Protein AF-A0A6A4EWH5-F1 (afdb_monomer_lite)

Radius of gyration: 23.21 Å; chains: 1; bounding box: 50×37×58 Å

pLDDT: mean 76.81, std 17.73, range [35.72, 95.25]

Structure (mmCIF, N/CA/C/O backbone):
data_AF-A0A6A4EWH5-F1
#
_entry.id   AF-A0A6A4EWH5-F1
#
loop_
_atom_site.group_PDB
_atom_site.id
_atom_site.type_symbol
_atom_site.label_atom_id
_atom_site.label_alt_id
_atom_site.label_comp_id
_atom_site.label_asym_id
_atom_site.label_entity_id
_atom_site.label_seq_id
_atom_site.pdbx_PDB_ins_code
_atom_site.Cartn_x
_atom_site.Cartn_y
_atom_site.Cartn_z
_atom_site.occupancy
_atom_site.B_iso_or_equiv
_atom_site.auth_seq_id
_atom_site.auth_comp_id
_atom_site.auth_asym_id
_atom_site.auth_atom_id
_atom_site.pdbx_PDB_model_num
ATOM 1 N N . LEU A 1 1 ? -12.883 -8.683 26.401 1.00 83.50 1 LEU A N 1
ATOM 2 C CA . LEU A 1 1 ? -12.494 -7.503 25.591 1.00 83.50 1 LEU A CA 1
ATOM 3 C C . LEU A 1 1 ? -12.631 -7.753 24.087 1.00 83.50 1 LEU A C 1
ATOM 5 O O . LEU A 1 1 ? -13.399 -7.042 23.452 1.00 83.50 1 LEU A O 1
ATOM 9 N N . CYS A 1 2 ? -11.994 -8.789 23.529 1.00 84.44 2 CYS A N 1
ATOM 10 C CA . CYS A 1 2 ? -12.060 -9.100 22.090 1.00 84.44 2 CYS A CA 1
ATOM 11 C C . CYS A 1 2 ? -13.493 -9.272 21.552 1.00 84.44 2 CYS A C 1
ATOM 13 O O . CYS A 1 2 ? -13.786 -8.811 20.459 1.00 84.44 2 CYS A O 1
ATOM 15 N N . LYS A 1 3 ? -14.421 -9.831 22.348 1.00 87.44 3 LYS A N 1
ATOM 16 C CA . LYS A 1 3 ? -15.854 -9.913 21.995 1.00 87.44 3 LYS A CA 1
ATOM 17 C C . LYS A 1 3 ? -16.502 -8.536 21.750 1.00 87.44 3 LYS A C 1
ATOM 19 O O . LYS A 1 3 ? -17.282 -8.413 20.819 1.00 87.44 3 LYS A O 1
ATOM 24 N N . ARG A 1 4 ? -16.150 -7.507 22.538 1.00 88.38 4 ARG A N 1
ATOM 25 C CA . ARG A 1 4 ? -16.657 -6.128 22.362 1.00 88.38 4 ARG A CA 1
ATOM 26 C C . ARG A 1 4 ? -16.054 -5.473 21.123 1.00 88.38 4 ARG A C 1
ATOM 28 O O . ARG A 1 4 ? -16.768 -4.877 20.334 1.00 88.38 4 ARG A O 1
ATOM 35 N N . VAL A 1 5 ? -14.746 -5.648 20.915 1.00 87.88 5 VAL A N 1
ATOM 36 C CA . VAL A 1 5 ? -14.059 -5.178 19.699 1.00 87.88 5 VAL A CA 1
ATOM 37 C C . VA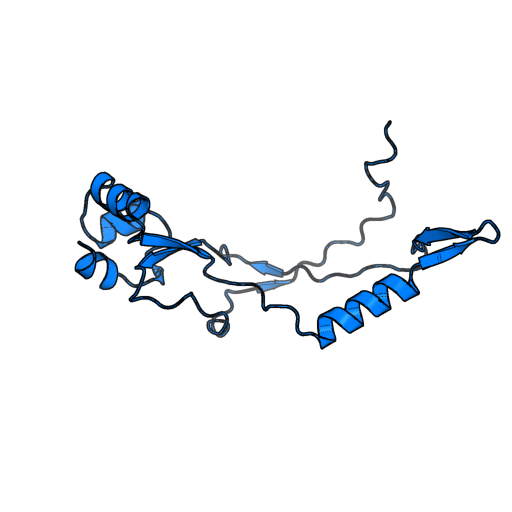L A 1 5 ? -14.670 -5.823 18.451 1.00 87.88 5 VAL A C 1
ATOM 39 O O . VAL A 1 5 ? -14.883 -5.133 17.461 1.00 87.88 5 VAL A O 1
ATOM 42 N N . ALA A 1 6 ? -15.026 -7.109 18.520 1.00 87.38 6 ALA A N 1
ATOM 43 C CA . ALA A 1 6 ? -15.653 -7.838 17.421 1.00 87.38 6 ALA A CA 1
ATOM 44 C C . ALA A 1 6 ? -17.060 -7.328 17.061 1.00 87.38 6 ALA A C 1
ATOM 46 O O . ALA A 1 6 ? -17.458 -7.458 15.910 1.00 87.38 6 ALA A O 1
ATOM 47 N N . GLN A 1 7 ? -17.803 -6.750 18.011 1.00 88.69 7 GLN A N 1
ATOM 48 C CA . GLN A 1 7 ? -19.132 -6.177 17.757 1.00 88.69 7 GLN A CA 1
ATOM 49 C C . GLN A 1 7 ? -19.067 -4.850 16.989 1.00 88.69 7 GLN A C 1
ATOM 51 O O . GLN A 1 7 ? -20.007 -4.507 16.281 1.00 88.69 7 GLN A O 1
ATOM 56 N N . VAL A 1 8 ? -17.961 -4.108 17.101 1.00 87.50 8 VAL A N 1
ATOM 57 C CA . VAL A 1 8 ? -17.775 -2.853 16.360 1.00 87.50 8 VAL A CA 1
ATOM 58 C C . VAL A 1 8 ? -17.526 -3.174 14.886 1.00 87.50 8 VAL A C 1
ATOM 60 O O . VAL A 1 8 ? -16.634 -3.972 14.611 1.00 87.50 8 VAL A O 1
ATOM 63 N N . PRO A 1 9 ? -18.214 -2.564 13.911 1.00 85.81 9 PRO A N 1
ATOM 64 C CA . PRO A 1 9 ? -17.923 -2.786 12.496 1.00 85.81 9 PRO A CA 1
ATOM 65 C C . PRO A 1 9 ? -16.487 -2.387 12.128 1.00 85.81 9 PRO A C 1
ATOM 67 O O . PRO A 1 9 ? -15.988 -1.361 12.586 1.00 85.81 9 PRO A O 1
ATOM 70 N N . VAL A 1 10 ? -15.821 -3.131 11.233 1.00 83.06 10 VAL A N 1
ATOM 71 C CA . VAL A 1 10 ? -14.451 -2.810 10.759 1.00 83.06 10 VAL A CA 1
ATOM 72 C C . VAL A 1 10 ? -14.371 -1.401 10.139 1.00 83.06 10 VAL A C 1
ATOM 74 O O . VAL A 1 10 ? -13.322 -0.756 10.169 1.00 83.06 10 VAL A O 1
ATOM 77 N N . ALA A 1 11 ? -15.484 -0.873 9.615 1.00 79.44 11 ALA A N 1
ATOM 78 C CA . ALA A 1 11 ? -15.638 0.515 9.159 1.00 79.44 11 ALA A CA 1
ATOM 79 C C . ALA A 1 11 ? -15.226 1.565 10.217 1.00 79.44 11 ALA A C 1
ATOM 81 O O . ALA A 1 11 ? -14.578 2.556 9.878 1.00 79.44 11 ALA A O 1
ATOM 82 N N . ASP A 1 12 ? -15.475 1.295 11.496 1.00 81.75 12 ASP A N 1
ATOM 83 C CA . ASP A 1 12 ? -15.262 2.263 12.577 1.00 81.75 12 ASP A CA 1
ATOM 84 C C . ASP A 1 12 ? -13.958 2.035 13.353 1.00 81.75 12 ASP A C 1
ATOM 86 O O . ASP A 1 12 ? -13.524 2.884 14.137 1.00 81.75 12 ASP A O 1
ATOM 90 N N . ARG A 1 13 ? -13.250 0.934 13.067 1.00 87.12 13 ARG A N 1
ATOM 91 C CA . ARG A 1 13 ? -11.977 0.559 13.707 1.00 87.12 13 ARG A CA 1
ATOM 92 C C . ARG A 1 13 ? -10.746 1.205 13.054 1.00 87.12 13 ARG A C 1
ATOM 94 O O . ARG A 1 13 ? -9.693 0.582 12.970 1.00 87.12 13 ARG A O 1
ATOM 101 N N . GLU A 1 14 ? -10.854 2.432 12.547 1.00 85.44 14 GLU A N 1
ATOM 102 C CA . GLU A 1 14 ? -9.738 3.110 11.852 1.00 85.44 14 GLU A CA 1
ATOM 103 C C . GLU A 1 14 ? -8.687 3.657 12.820 1.00 85.44 14 GLU A C 1
ATOM 105 O O . GLU A 1 14 ? -7.487 3.483 12.631 1.00 85.44 14 GLU A O 1
ATOM 110 N N . ASN A 1 15 ? -9.156 4.316 13.879 1.00 86.88 15 ASN A N 1
ATOM 111 C CA . ASN A 1 15 ? -8.312 5.003 14.847 1.00 86.88 15 ASN A CA 1
ATOM 112 C C . ASN A 1 15 ? -8.481 4.357 16.217 1.00 86.88 15 ASN A C 1
ATOM 114 O O . ASN A 1 15 ? -9.605 4.052 16.617 1.00 86.88 15 ASN A O 1
ATOM 118 N N . GLN A 1 16 ? -7.394 4.257 16.984 1.00 89.44 16 GLN A N 1
ATOM 119 C CA . GLN A 1 16 ? -7.443 3.708 18.341 1.00 89.44 16 GLN A CA 1
ATOM 120 C C . GLN A 1 16 ? -8.456 4.463 19.213 1.00 89.44 16 GLN A C 1
ATOM 122 O O . GLN A 1 16 ? -9.237 3.838 19.915 1.00 89.44 16 GLN A O 1
ATOM 127 N N . ARG A 1 17 ? -8.513 5.799 19.107 1.00 90.56 17 ARG A N 1
ATOM 128 C CA . ARG A 1 17 ? -9.478 6.637 19.839 1.00 90.56 17 ARG A CA 1
ATOM 129 C C . ARG A 1 17 ? -10.936 6.341 19.469 1.00 90.56 17 ARG A C 1
ATOM 131 O O . ARG A 1 17 ? -11.785 6.287 20.349 1.00 90.56 17 ARG A O 1
ATOM 138 N N . ARG A 1 18 ? -11.228 6.123 18.180 1.00 89.81 18 ARG A N 1
ATOM 139 C CA . ARG A 1 18 ? -12.575 5.722 17.736 1.00 89.81 18 ARG A CA 1
ATOM 140 C C . ARG A 1 18 ? -12.940 4.347 18.272 1.00 89.81 18 ARG A C 1
ATOM 142 O O . ARG A 1 18 ? -14.048 4.167 18.758 1.00 89.81 18 ARG A O 1
ATOM 149 N N . LEU A 1 19 ? -11.986 3.419 18.237 1.00 90.75 19 LEU A N 1
ATOM 150 C CA . LEU A 1 19 ? -12.181 2.080 18.767 1.00 90.75 19 LEU A CA 1
ATOM 151 C C . LEU A 1 19 ? -12.481 2.117 20.269 1.00 90.75 19 LEU A C 1
ATOM 153 O O . LEU A 1 19 ? -13.452 1.506 20.684 1.00 90.75 19 LEU A O 1
ATOM 157 N N . GLN A 1 20 ? -11.719 2.893 21.050 1.00 92.62 20 GLN A N 1
ATOM 158 C CA . GLN A 1 20 ? -11.945 3.095 22.491 1.00 92.62 20 GLN A CA 1
ATOM 159 C C . GLN A 1 20 ? -13.357 3.585 22.793 1.00 92.62 20 GLN A C 1
ATOM 161 O O . GLN A 1 20 ? -14.004 3.047 23.688 1.00 92.62 20 GLN A O 1
ATOM 166 N N . TYR A 1 21 ? -13.817 4.590 22.044 1.00 91.81 21 TYR A N 1
ATOM 167 C CA . TYR A 1 21 ? -15.154 5.150 22.201 1.00 91.81 21 TYR A CA 1
ATOM 168 C C . TYR A 1 21 ? -16.232 4.115 21.859 1.00 91.81 21 TYR A C 1
ATOM 170 O O . TYR A 1 21 ? -17.150 3.903 22.641 1.00 91.81 21 TYR A O 1
ATOM 178 N N . ALA A 1 22 ? -16.074 3.404 20.740 1.00 90.31 22 ALA A N 1
ATOM 179 C CA . ALA A 1 22 ? -17.031 2.395 20.296 1.00 90.31 22 ALA A CA 1
ATOM 180 C C . ALA A 1 22 ? -17.103 1.172 21.230 1.00 90.31 22 ALA A C 1
ATOM 182 O O . ALA A 1 22 ? -18.172 0.597 21.409 1.00 90.31 22 ALA A O 1
ATOM 183 N N . THR A 1 23 ? -15.986 0.766 21.844 1.00 90.06 23 THR A N 1
ATOM 184 C CA . THR A 1 23 ? -15.946 -0.376 22.775 1.00 90.06 23 THR A CA 1
ATOM 185 C C . THR A 1 23 ? -16.103 0.013 24.243 1.00 90.06 23 THR A C 1
ATOM 187 O O 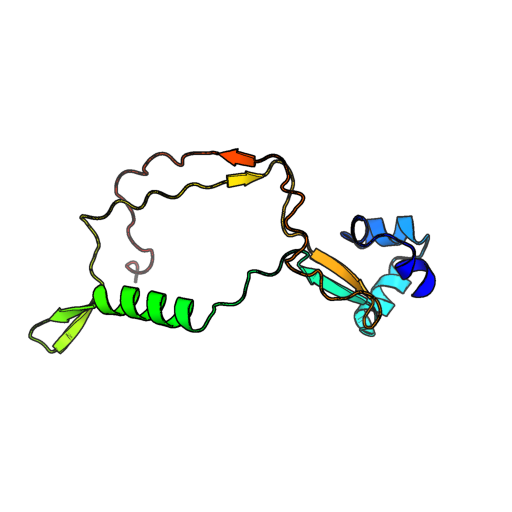. THR A 1 23 ? -16.123 -0.884 25.091 1.00 90.06 23 THR A O 1
ATOM 190 N N . ASN A 1 24 ? -16.190 1.314 24.540 1.00 91.06 24 ASN A N 1
ATOM 191 C CA . ASN A 1 24 ? -16.172 1.903 25.880 1.00 91.06 24 ASN A CA 1
ATOM 192 C C . ASN A 1 24 ? -15.058 1.313 26.769 1.00 91.06 24 ASN A C 1
ATOM 194 O O . ASN A 1 24 ? -15.297 0.759 27.844 1.00 91.06 24 ASN A O 1
ATOM 198 N N . THR A 1 25 ? -13.822 1.329 26.264 1.00 90.31 25 THR A N 1
ATOM 199 C CA . THR A 1 25 ? -12.656 0.729 26.938 1.00 90.31 25 THR A CA 1
ATOM 200 C C . THR A 1 25 ? -11.475 1.681 26.967 1.00 90.31 25 THR A C 1
ATOM 202 O O . THR A 1 25 ? -11.295 2.485 26.055 1.00 90.31 25 THR A O 1
ATOM 205 N N . SER A 1 26 ? -10.608 1.526 27.968 1.00 93.06 26 SER A N 1
ATOM 206 C CA . SER A 1 26 ? -9.415 2.357 28.101 1.00 93.06 26 SER A CA 1
ATOM 207 C C . SER A 1 26 ? -8.410 2.146 26.962 1.00 93.06 26 SER A C 1
ATOM 209 O O . SER A 1 26 ? -8.289 1.063 26.376 1.00 93.06 26 SER A O 1
ATOM 211 N N . ALA A 1 27 ? -7.627 3.190 26.683 1.00 92.38 27 ALA A N 1
ATOM 212 C CA . ALA A 1 27 ? -6.548 3.150 25.700 1.00 92.38 27 ALA A CA 1
ATOM 213 C C . ALA A 1 27 ? -5.506 2.067 26.004 1.00 92.38 27 ALA A C 1
ATOM 215 O O . ALA A 1 27 ? -5.006 1.417 25.083 1.00 92.38 27 ALA A O 1
ATOM 216 N N . TYR A 1 28 ? -5.226 1.864 27.295 1.00 93.38 28 TYR A N 1
ATOM 217 C CA . TYR A 1 28 ? -4.282 0.873 27.796 1.00 93.38 28 TYR A CA 1
ATOM 218 C C . TYR A 1 28 ? -4.659 -0.543 27.360 1.00 93.38 28 TYR A C 1
ATOM 220 O O . TYR A 1 28 ? -3.825 -1.255 26.808 1.00 93.38 28 TYR A O 1
ATOM 228 N N . LEU A 1 29 ? -5.926 -0.929 27.529 1.00 93.00 29 LEU A N 1
ATOM 229 C CA . LEU A 1 29 ? -6.397 -2.270 27.186 1.00 93.00 29 LEU A CA 1
ATOM 230 C C . LEU A 1 29 ? -6.293 -2.557 25.683 1.00 93.00 29 LEU A C 1
ATOM 232 O O . LEU A 1 29 ? -5.888 -3.648 25.288 1.00 93.00 29 LEU A O 1
ATOM 236 N N . ILE A 1 30 ? -6.606 -1.572 24.840 1.00 92.62 30 ILE A N 1
ATOM 237 C CA . ILE A 1 30 ? -6.455 -1.714 23.385 1.00 92.62 30 ILE A CA 1
ATOM 238 C C . ILE A 1 30 ? -4.978 -1.819 22.994 1.00 92.62 30 ILE A C 1
ATOM 240 O O . ILE A 1 30 ? -4.623 -2.648 22.160 1.00 92.62 30 ILE A O 1
ATOM 244 N N . ASN A 1 31 ? -4.109 -1.012 23.608 1.00 93.12 31 ASN A N 1
ATOM 245 C CA . ASN A 1 31 ? -2.673 -1.071 23.343 1.00 93.12 31 ASN A CA 1
ATOM 246 C C . ASN A 1 31 ? -2.071 -2.409 23.796 1.00 93.12 31 ASN A C 1
ATOM 248 O O . ASN A 1 31 ? -1.221 -2.971 23.114 1.00 93.12 31 ASN A O 1
ATOM 252 N N . ARG A 1 32 ? -2.552 -2.954 24.916 1.00 94.00 32 ARG A N 1
ATOM 253 C CA . ARG A 1 32 ? -2.170 -4.282 25.395 1.00 94.00 32 ARG A CA 1
ATOM 254 C C . ARG A 1 32 ? -2.552 -5.370 24.389 1.00 94.00 32 ARG A C 1
ATOM 256 O O . ARG A 1 32 ? -1.680 -6.136 24.006 1.00 94.00 32 ARG A O 1
ATOM 263 N N . LEU A 1 33 ? -3.784 -5.364 23.868 1.00 91.19 33 LEU A N 1
ATOM 264 C CA . LEU A 1 33 ? -4.199 -6.295 22.805 1.00 91.19 33 LEU A CA 1
ATOM 265 C C . LEU A 1 33 ? -3.358 -6.174 21.531 1.00 91.19 33 LEU A C 1
ATOM 267 O O . LEU A 1 33 ? -3.107 -7.173 20.862 1.00 91.19 33 LEU A O 1
ATOM 271 N N . TYR A 1 34 ? -2.958 -4.950 21.183 1.00 91.31 34 TYR A N 1
ATOM 272 C CA . TYR A 1 34 ? -2.093 -4.702 20.036 1.00 91.31 34 TYR A CA 1
ATOM 273 C C . TYR A 1 34 ? -0.689 -5.279 20.255 1.00 91.31 34 TYR A C 1
ATOM 275 O O . TYR A 1 34 ? -0.168 -5.970 19.385 1.00 91.31 34 TYR A O 1
ATOM 283 N N . LYS A 1 35 ? -0.101 -5.056 21.437 1.00 92.56 35 LYS A N 1
ATOM 284 C CA . LYS A 1 35 ? 1.214 -5.601 21.812 1.00 92.56 35 LYS A CA 1
ATOM 285 C C . LYS A 1 35 ? 1.216 -7.126 21.926 1.00 92.56 35 LYS A C 1
ATOM 287 O O . LYS A 1 35 ? 2.178 -7.757 21.516 1.00 92.56 35 LYS A O 1
ATOM 292 N N . GLU A 1 36 ? 0.142 -7.706 22.456 1.00 92.06 36 GLU A N 1
ATOM 293 C CA . GLU A 1 36 ? -0.034 -9.158 22.589 1.00 92.06 36 GLU A CA 1
ATOM 294 C C . GLU A 1 36 ? -0.390 -9.843 21.248 1.00 92.06 36 GLU A C 1
ATOM 296 O O . GLU A 1 36 ? -0.491 -11.063 21.194 1.00 92.06 36 GLU A O 1
ATOM 301 N N . GLY A 1 37 ? -0.587 -9.090 20.156 1.00 88.44 37 GLY A N 1
ATOM 302 C CA . GLY A 1 37 ? -0.820 -9.637 18.810 1.00 88.44 37 GLY A CA 1
ATOM 303 C C . GLY A 1 37 ? -2.262 -10.071 18.510 1.00 88.44 37 GLY A C 1
ATOM 304 O O . GLY A 1 37 ? -2.573 -10.469 17.383 1.00 88.44 37 GLY A O 1
ATOM 305 N N . TYR A 1 38 ? -3.180 -9.937 19.471 1.00 89.75 38 TYR A N 1
ATOM 306 C CA . TYR A 1 38 ? -4.611 -10.199 19.266 1.00 89.75 38 TYR A CA 1
ATOM 307 C C . TYR A 1 38 ? -5.277 -9.174 18.343 1.00 89.75 38 TYR A C 1
ATOM 309 O O . TYR A 1 38 ? -6.305 -9.463 17.725 1.00 89.75 38 TYR A O 1
ATOM 317 N N . LEU A 1 39 ? -4.705 -7.971 18.259 1.00 89.94 39 LEU A N 1
ATOM 318 C CA . LEU A 1 39 ? -5.177 -6.892 17.404 1.00 89.94 39 LEU A CA 1
ATOM 319 C C . LEU A 1 39 ? -4.048 -6.439 16.478 1.00 89.94 39 LEU A C 1
ATOM 321 O O . LEU A 1 39 ? -3.012 -5.979 16.950 1.00 89.94 39 LEU A O 1
ATOM 325 N N . ARG A 1 40 ? -4.261 -6.486 15.162 1.00 89.00 40 ARG A N 1
ATOM 326 C CA . ARG A 1 40 ? -3.284 -5.998 14.177 1.00 89.00 40 ARG A CA 1
ATOM 327 C C . ARG A 1 40 ? -3.820 -4.819 13.389 1.00 89.00 40 ARG A C 1
ATOM 329 O O . ARG A 1 40 ? -5.022 -4.701 13.169 1.00 89.00 40 ARG A O 1
ATOM 336 N N . ARG A 1 41 ? -2.918 -3.971 12.905 1.00 88.25 41 ARG A N 1
ATOM 337 C CA . ARG A 1 41 ? -3.258 -2.852 12.025 1.00 88.25 41 ARG A CA 1
ATOM 338 C C . ARG A 1 41 ? -2.933 -3.229 10.580 1.00 88.25 41 ARG A C 1
ATOM 340 O O . ARG A 1 41 ? -1.767 -3.399 10.245 1.00 88.25 41 ARG A O 1
ATOM 347 N N . ALA A 1 42 ? -3.943 -3.331 9.721 1.00 83.88 42 ALA A N 1
ATOM 348 C CA . ALA A 1 42 ? -3.769 -3.695 8.312 1.00 83.88 42 ALA A CA 1
ATOM 349 C C . ALA A 1 42 ? -4.376 -2.645 7.378 1.00 83.88 42 ALA A C 1
ATOM 351 O O . ALA A 1 42 ? -5.272 -1.896 7.765 1.00 83.88 42 ALA A O 1
ATOM 352 N N . LEU A 1 43 ? -3.876 -2.572 6.147 1.00 78.62 43 LEU A N 1
ATOM 353 C CA . LEU A 1 43 ? -4.465 -1.733 5.104 1.00 78.62 43 LEU A CA 1
ATOM 354 C C . LEU A 1 43 ? -5.855 -2.263 4.738 1.00 78.62 43 LEU A C 1
ATOM 356 O O . LEU A 1 43 ? -6.017 -3.458 4.508 1.00 78.62 43 LEU A O 1
ATOM 360 N N . ARG A 1 44 ? -6.849 -1.371 4.625 1.00 74.31 44 ARG A N 1
ATOM 361 C CA . ARG A 1 44 ? -8.171 -1.726 4.071 1.00 74.31 44 ARG A CA 1
ATOM 362 C C . ARG A 1 44 ? -8.098 -2.188 2.618 1.00 74.31 44 ARG A C 1
ATOM 364 O O . ARG A 1 44 ? -8.993 -2.881 2.156 1.00 74.31 44 ARG A O 1
ATOM 371 N N . ARG A 1 45 ? -7.097 -1.709 1.879 1.00 71.56 45 ARG A N 1
ATOM 372 C CA . ARG A 1 45 ? -6.938 -1.972 0.453 1.00 71.56 45 ARG A CA 1
ATOM 373 C C . ARG A 1 45 ? -5.538 -2.493 0.201 1.00 71.56 45 ARG A C 1
ATOM 375 O O . ARG A 1 45 ? -4.568 -1.750 0.335 1.00 71.56 45 ARG A O 1
ATOM 382 N N . THR A 1 46 ? -5.457 -3.750 -0.197 1.00 65.56 46 THR A N 1
ATOM 383 C CA . THR A 1 46 ? -4.225 -4.347 -0.706 1.00 65.56 46 THR A CA 1
ATOM 384 C C . THR A 1 46 ? -4.162 -4.076 -2.205 1.00 65.56 46 THR A C 1
ATOM 386 O O . THR A 1 46 ? -5.182 -4.135 -2.887 1.00 65.56 46 THR A O 1
ATOM 389 N N . ARG A 1 47 ? -2.993 -3.720 -2.743 1.00 70.75 47 ARG A N 1
ATOM 390 C CA . ARG A 1 47 ? -2.830 -3.710 -4.203 1.00 70.75 47 ARG A CA 1
ATOM 391 C C . ARG A 1 47 ? -2.939 -5.159 -4.695 1.00 70.75 47 ARG A C 1
ATOM 393 O O 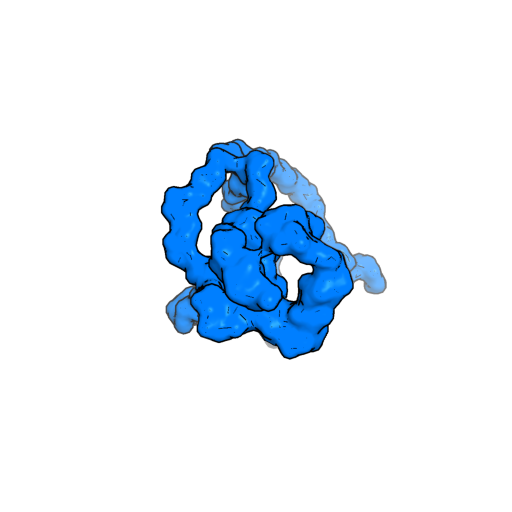. ARG A 1 47 ? -2.415 -6.037 -4.010 1.00 70.75 47 ARG A O 1
ATOM 400 N N . PRO A 1 48 ? -3.608 -5.428 -5.829 1.00 75.06 48 PRO A N 1
ATOM 401 C CA . PRO A 1 48 ? -3.601 -6.770 -6.391 1.00 75.06 48 PRO A CA 1
ATOM 402 C C . PRO A 1 48 ? -2.153 -7.194 -6.648 1.00 75.06 48 PRO A C 1
ATOM 404 O O . PRO A 1 48 ? -1.324 -6.383 -7.071 1.00 75.06 48 PRO A O 1
ATOM 407 N N . LEU A 1 49 ? -1.851 -8.456 -6.351 1.00 82.00 49 LEU A N 1
ATOM 408 C CA . LEU A 1 49 ? -0.545 -9.031 -6.642 1.00 82.00 49 LEU A CA 1
ATOM 409 C C . LEU A 1 49 ? -0.343 -9.080 -8.161 1.00 82.00 49 LEU A C 1
ATOM 411 O O . LEU A 1 49 ? -1.305 -9.208 -8.923 1.00 82.00 49 LEU A O 1
ATOM 415 N N . LEU A 1 50 ? 0.908 -8.953 -8.610 1.00 86.81 50 LEU A N 1
ATOM 416 C CA . LEU A 1 50 ? 1.215 -9.129 -10.025 1.00 86.81 50 LEU A CA 1
ATOM 417 C C . LEU A 1 50 ? 0.941 -10.586 -10.403 1.00 86.81 50 LEU A C 1
ATOM 419 O O . LEU A 1 50 ? 1.386 -11.505 -9.720 1.00 86.81 50 LEU A O 1
ATOM 423 N N . SER A 1 51 ? 0.215 -10.789 -11.501 1.00 91.44 51 SER A N 1
ATOM 424 C CA . SER A 1 51 ? 0.121 -12.110 -12.111 1.00 91.44 51 SER A CA 1
ATOM 425 C C . SER A 1 51 ? 1.445 -12.424 -12.819 1.00 91.44 51 SER A C 1
ATOM 427 O O . SER A 1 51 ? 2.136 -11.488 -13.239 1.00 91.44 51 SER A O 1
ATOM 429 N N . PRO A 1 52 ? 1.789 -13.706 -13.024 1.00 93.81 52 PRO A N 1
ATOM 430 C CA . PRO A 1 52 ? 2.978 -14.082 -13.791 1.00 93.81 52 PRO A CA 1
ATOM 431 C C . PRO A 1 52 ? 3.021 -13.417 -15.175 1.00 93.81 52 PRO A C 1
ATOM 433 O O . PRO A 1 52 ? 4.067 -12.940 -15.602 1.00 93.81 52 PRO A O 1
ATOM 436 N N . LYS A 1 53 ? 1.857 -13.275 -15.824 1.00 93.19 53 LYS A N 1
ATOM 437 C CA . LYS A 1 53 ? 1.711 -12.546 -17.089 1.00 93.19 53 LYS A CA 1
ATOM 438 C C . LYS A 1 53 ? 2.057 -11.057 -16.955 1.00 93.19 53 LYS A C 1
ATOM 440 O O . LYS A 1 53 ? 2.826 -10.523 -17.742 1.00 93.19 53 LYS A O 1
ATOM 445 N N . HIS A 1 54 ? 1.547 -10.373 -15.928 1.00 90.94 54 HIS A N 1
ATOM 446 C CA . HIS A 1 54 ? 1.901 -8.967 -15.700 1.00 90.94 54 HIS A CA 1
ATOM 447 C C . HIS A 1 54 ? 3.396 -8.786 -15.405 1.00 90.94 54 HIS A C 1
ATOM 449 O O . HIS A 1 54 ? 3.951 -7.733 -15.712 1.00 90.94 54 HIS A O 1
ATOM 455 N N . MET A 1 55 ? 4.049 -9.783 -14.798 1.00 93.06 55 MET A N 1
ATOM 456 C CA . MET A 1 55 ? 5.497 -9.761 -14.584 1.00 93.06 55 MET A CA 1
ATOM 457 C C . MET A 1 55 ? 6.254 -9.884 -15.907 1.00 93.06 55 MET A C 1
ATOM 459 O O . MET A 1 55 ? 7.146 -9.074 -16.152 1.00 93.06 55 MET A O 1
ATOM 463 N N . SER A 1 56 ? 5.877 -10.837 -16.770 1.00 95.25 56 SER A N 1
ATOM 464 C CA . SER A 1 56 ? 6.513 -11.007 -18.083 1.00 95.25 56 SER A CA 1
ATOM 465 C C . SER A 1 56 ? 6.324 -9.784 -18.976 1.00 95.25 56 SER A C 1
ATOM 467 O O . SER A 1 56 ? 7.285 -9.329 -19.588 1.00 95.25 56 SER A O 1
ATOM 469 N N . ASP A 1 57 ? 5.123 -9.204 -18.999 1.00 94.88 57 ASP A N 1
ATOM 470 C CA . ASP A 1 57 ? 4.822 -8.034 -19.832 1.00 94.88 57 ASP A CA 1
ATOM 471 C C . ASP A 1 57 ? 5.629 -6.805 -19.385 1.00 94.88 57 ASP A C 1
ATOM 473 O O . ASP A 1 57 ? 6.181 -6.077 -20.211 1.00 94.88 57 ASP A O 1
ATOM 477 N N . ARG A 1 58 ? 5.765 -6.601 -18.067 1.00 94.25 58 ARG A N 1
ATOM 478 C CA . ARG A 1 58 ? 6.612 -5.536 -17.508 1.00 94.25 58 ARG A CA 1
ATOM 479 C C . ARG A 1 58 ? 8.086 -5.754 -17.818 1.00 94.25 58 ARG A C 1
ATOM 481 O O . ARG A 1 58 ? 8.770 -4.796 -18.154 1.00 94.25 58 ARG A O 1
ATOM 488 N N . LEU A 1 59 ? 8.569 -6.992 -17.705 1.00 94.25 59 LEU A N 1
ATOM 489 C CA . LEU A 1 59 ? 9.958 -7.314 -18.016 1.00 94.25 59 LEU A CA 1
ATOM 490 C C . LEU A 1 59 ? 10.257 -7.055 -19.493 1.00 94.25 59 LEU A C 1
ATOM 492 O O . LEU A 1 59 ? 11.252 -6.405 -19.798 1.00 94.25 59 LEU A O 1
ATOM 496 N N . LYS A 1 60 ? 9.372 -7.506 -20.387 1.00 94.94 60 LYS A N 1
ATOM 497 C CA . LYS A 1 60 ? 9.478 -7.247 -21.823 1.00 94.94 60 LYS A CA 1
ATOM 498 C C . LYS A 1 60 ? 9.553 -5.746 -22.105 1.00 94.94 60 LYS A C 1
ATOM 500 O O . LYS A 1 60 ? 10.488 -5.307 -22.758 1.00 94.94 60 LYS A O 1
ATOM 505 N N . TYR A 1 61 ? 8.645 -4.961 -21.520 1.00 90.44 61 TYR A N 1
ATOM 506 C CA . TYR A 1 61 ? 8.669 -3.504 -21.649 1.00 90.44 61 TYR A CA 1
ATOM 507 C C . TYR A 1 61 ? 10.008 -2.892 -21.208 1.00 90.44 61 TYR A C 1
ATOM 509 O O . TYR A 1 61 ? 10.534 -2.020 -21.890 1.00 90.44 61 TYR A O 1
ATOM 517 N N . CYS A 1 62 ? 10.575 -3.343 -20.084 1.00 90.56 62 CYS A N 1
ATOM 518 C CA . CYS A 1 62 ? 11.871 -2.846 -19.620 1.00 90.56 62 CYS A CA 1
ATOM 519 C C . CYS A 1 62 ? 13.009 -3.211 -20.580 1.00 90.56 62 CYS A C 1
ATOM 521 O O . CYS A 1 62 ? 13.848 -2.361 -20.859 1.00 90.56 62 CYS A O 1
ATOM 523 N N . VAL A 1 63 ? 13.042 -4.451 -21.076 1.00 90.56 63 VAL A N 1
ATOM 524 C CA . VAL A 1 63 ? 14.088 -4.929 -21.996 1.00 90.56 63 VAL A CA 1
ATOM 525 C C . VAL A 1 63 ? 14.036 -4.178 -23.324 1.00 90.56 63 VAL A C 1
ATOM 527 O O . VAL A 1 63 ? 15.080 -3.758 -23.814 1.00 90.56 63 VAL A O 1
ATOM 530 N N . ASP A 1 64 ? 12.838 -3.926 -23.852 1.00 89.00 64 ASP A N 1
ATOM 531 C CA . ASP A 1 64 ? 12.638 -3.196 -25.110 1.00 89.00 64 ASP A CA 1
ATOM 532 C C . ASP A 1 64 ? 13.155 -1.741 -25.044 1.00 89.00 64 ASP A C 1
ATOM 534 O O . ASP A 1 64 ? 13.386 -1.113 -26.075 1.00 89.00 64 ASP A O 1
ATOM 538 N N . ARG A 1 65 ? 13.359 -1.195 -23.836 1.00 87.12 65 ARG A N 1
ATOM 539 C CA . ARG A 1 65 ? 13.868 0.168 -23.592 1.00 87.12 65 ARG A CA 1
ATOM 540 C C . ARG A 1 65 ? 15.355 0.226 -23.250 1.00 87.12 65 ARG A C 1
ATOM 542 O O . ARG A 1 65 ? 15.865 1.311 -22.974 1.00 87.12 65 ARG A O 1
ATOM 549 N N . VAL A 1 66 ? 16.055 -0.905 -23.242 1.00 91.00 66 VAL A N 1
ATOM 550 C CA . VAL A 1 66 ? 17.506 -0.940 -23.027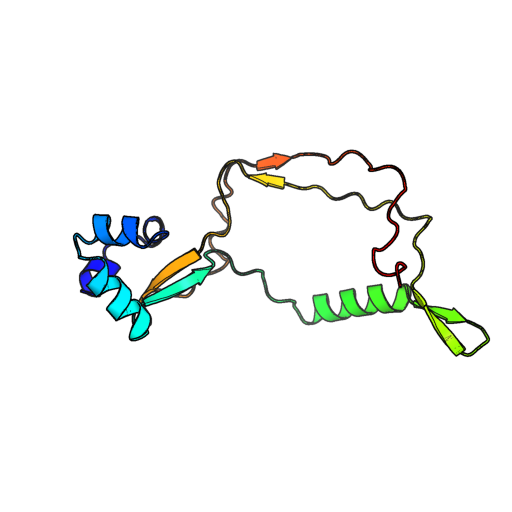 1.00 91.00 66 VAL A CA 1
ATOM 551 C C . VAL A 1 66 ? 18.206 -0.978 -24.379 1.00 91.00 66 VAL A C 1
ATOM 553 O O . VAL A 1 66 ? 18.057 -1.922 -25.151 1.00 91.00 66 VAL A O 1
ATOM 556 N N . GLN A 1 67 ? 19.008 0.045 -24.652 1.00 86.31 67 GLN A N 1
ATOM 557 C CA . GLN A 1 67 ? 19.830 0.141 -25.850 1.00 86.31 67 GLN A CA 1
ATOM 558 C C . GLN A 1 67 ? 21.259 -0.300 -25.540 1.00 86.31 67 GLN A C 1
ATOM 560 O O . GLN A 1 67 ? 21.797 -0.037 -24.461 1.00 86.31 67 GLN A O 1
ATOM 565 N N . ARG A 1 68 ? 21.890 -0.973 -26.502 1.00 85.69 68 ARG A N 1
ATOM 566 C CA . ARG A 1 68 ? 23.269 -1.444 -26.385 1.00 85.69 68 ARG A CA 1
ATOM 567 C C . ARG A 1 68 ? 24.179 -0.608 -27.276 1.00 85.69 68 ARG A C 1
ATOM 569 O O . ARG A 1 68 ? 23.948 -0.499 -28.477 1.00 85.69 68 ARG A O 1
ATOM 576 N N . THR A 1 69 ? 25.223 -0.043 -26.686 1.00 79.62 69 THR A N 1
ATOM 577 C CA . THR A 1 69 ? 26.265 0.699 -27.404 1.00 79.62 69 THR A CA 1
ATOM 578 C C . THR A 1 69 ? 27.284 -0.268 -28.005 1.00 79.62 69 THR A C 1
ATOM 580 O O . THR A 1 69 ? 27.439 -1.399 -27.533 1.00 79.62 69 THR A O 1
ATOM 583 N N . MET A 1 70 ? 28.014 0.183 -29.028 1.00 76.31 70 MET A N 1
ATOM 584 C CA . MET A 1 70 ? 29.086 -0.598 -29.659 1.00 76.31 70 MET A CA 1
ATOM 585 C C . MET A 1 70 ? 30.164 -1.047 -28.659 1.00 76.31 70 MET A C 1
ATOM 587 O O . MET A 1 70 ? 30.660 -2.163 -28.765 1.00 76.31 70 MET A O 1
ATOM 591 N N . ASP A 1 71 ? 30.412 -0.258 -27.609 1.00 83.56 71 ASP A N 1
ATOM 592 C CA . ASP A 1 71 ? 31.356 -0.576 -26.525 1.00 83.56 71 ASP A CA 1
ATOM 593 C C . ASP A 1 71 ? 30.847 -1.654 -25.544 1.00 83.56 71 ASP A C 1
ATOM 595 O O . ASP A 1 71 ? 31.443 -1.888 -24.493 1.00 83.56 71 ASP A O 1
ATOM 599 N N . GLY A 1 72 ? 29.694 -2.274 -25.819 1.00 83.00 72 GLY A N 1
ATOM 600 C CA . GLY A 1 72 ? 29.080 -3.292 -24.959 1.00 83.00 72 GLY A CA 1
ATOM 601 C C . GLY A 1 72 ? 28.377 -2.742 -23.713 1.00 83.00 72 GLY A C 1
ATOM 602 O O . GLY A 1 72 ? 27.812 -3.515 -22.936 1.00 83.00 72 GLY A O 1
ATOM 603 N N . ARG A 1 73 ? 28.365 -1.420 -23.523 1.00 87.06 73 ARG A N 1
ATOM 604 C CA . ARG A 1 73 ? 27.610 -0.750 -22.454 1.00 87.06 73 ARG A CA 1
ATOM 605 C C . ARG A 1 73 ? 26.115 -0.724 -22.775 1.00 87.06 73 ARG A C 1
ATOM 607 O O . ARG A 1 73 ? 25.722 -0.715 -23.940 1.00 87.06 73 ARG A O 1
ATOM 614 N N . HIS A 1 74 ? 25.297 -0.740 -21.728 1.00 87.31 74 HIS A N 1
ATOM 615 C CA . HIS A 1 74 ? 23.840 -0.727 -21.824 1.00 87.31 74 HIS A CA 1
ATOM 616 C C . HIS A 1 74 ? 23.329 0.583 -21.231 1.00 87.31 74 HIS A C 1
ATOM 618 O O . HIS A 1 74 ? 23.738 0.952 -20.129 1.00 87.31 74 HIS A O 1
ATOM 624 N N . PHE A 1 75 ? 22.442 1.262 -21.948 1.00 88.25 75 PHE A N 1
ATOM 625 C CA . PHE A 1 75 ? 21.820 2.506 -21.509 1.00 88.25 75 PHE A CA 1
ATOM 626 C C . PHE A 1 75 ? 20.306 2.403 -21.649 1.00 88.25 75 PHE A C 1
ATOM 628 O O . PHE A 1 75 ? 19.796 1.677 -22.502 1.00 88.25 75 PHE A O 1
ATOM 635 N N . PHE A 1 76 ? 19.581 3.117 -20.796 1.00 88.00 76 PHE A N 1
ATOM 636 C CA . PHE A 1 76 ? 18.140 3.254 -20.951 1.00 88.00 76 PHE A CA 1
ATOM 637 C C . PHE A 1 76 ? 17.836 4.290 -22.031 1.00 88.00 76 PHE A C 1
ATOM 639 O O . PHE A 1 76 ? 18.501 5.323 -22.107 1.00 88.00 76 PHE A O 1
ATOM 646 N N . ASP A 1 77 ? 16.827 4.002 -22.847 1.00 86.06 77 ASP A N 1
ATOM 647 C CA . ASP A 1 77 ? 16.229 4.959 -23.771 1.00 86.06 77 ASP A CA 1
ATOM 648 C C . ASP A 1 77 ? 15.825 6.233 -22.997 1.00 86.06 77 ASP A C 1
ATOM 650 O O . ASP A 1 77 ? 15.089 6.125 -22.011 1.00 86.06 77 ASP A O 1
ATOM 654 N N . PRO A 1 78 ? 16.309 7.428 -23.391 1.00 84.88 78 PRO A N 1
ATOM 655 C CA . PRO A 1 78 ? 15.976 8.677 -22.712 1.00 84.88 78 PRO A CA 1
ATOM 656 C C . PRO A 1 78 ? 14.524 9.134 -22.938 1.00 84.88 78 PRO A C 1
ATOM 658 O O . PRO A 1 78 ? 14.083 10.065 -22.265 1.00 84.88 78 PRO A O 1
ATOM 661 N N . MET A 1 79 ? 13.769 8.493 -23.844 1.00 88.06 79 MET A N 1
ATOM 662 C CA . MET A 1 79 ? 12.333 8.722 -24.063 1.00 88.06 79 MET A CA 1
ATOM 663 C C . MET A 1 79 ? 11.963 10.174 -24.429 1.00 88.06 79 MET A C 1
ATOM 665 O O . MET A 1 79 ? 10.867 10.634 -24.110 1.00 88.06 79 MET A O 1
ATOM 669 N N . TYR A 1 80 ? 12.857 10.911 -25.102 1.00 88.69 80 TYR A N 1
ATOM 670 C CA . TYR A 1 80 ? 12.626 12.316 -25.483 1.00 88.69 80 TYR A CA 1
ATOM 671 C C . TYR A 1 80 ? 11.439 12.515 -26.441 1.00 88.69 80 TYR A C 1
ATOM 673 O O . TYR A 1 80 ? 10.905 13.617 -26.542 1.00 88.69 80 TYR A O 1
ATOM 681 N N . ASP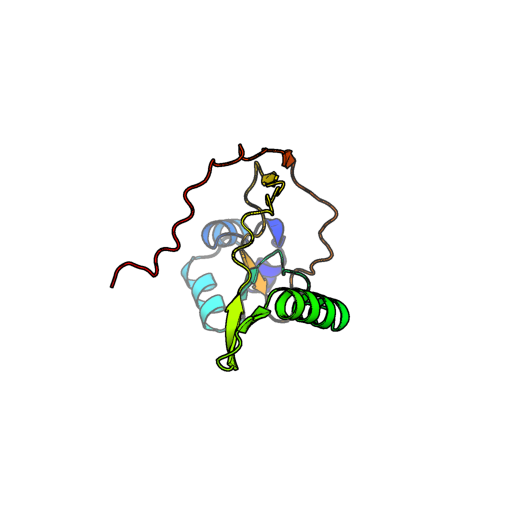 A 1 81 ? 11.022 11.457 -27.129 1.00 90.25 81 ASP A N 1
ATOM 682 C CA . ASP A 1 81 ? 9.884 11.402 -28.044 1.00 90.25 81 ASP A CA 1
ATOM 683 C C . ASP A 1 81 ? 8.577 10.931 -27.374 1.00 90.25 81 ASP A C 1
ATOM 685 O O . ASP A 1 81 ? 7.519 10.938 -28.007 1.00 90.25 81 ASP A O 1
ATOM 689 N N . VAL A 1 82 ? 8.610 10.549 -26.091 1.00 87.00 82 VAL A N 1
ATOM 690 C CA . VAL A 1 82 ? 7.451 9.996 -25.380 1.00 87.00 82 VAL A CA 1
ATOM 691 C C . VAL A 1 82 ? 6.899 10.991 -24.363 1.00 87.00 82 VAL A C 1
ATOM 693 O O . VAL A 1 82 ? 7.540 11.333 -23.373 1.00 87.00 82 VAL A O 1
ATOM 696 N N . VAL A 1 83 ? 5.635 11.384 -24.542 1.00 88.69 83 VAL A N 1
ATOM 697 C CA . VAL A 1 83 ? 4.884 12.148 -23.537 1.00 88.69 83 VAL A CA 1
ATOM 698 C C . VAL A 1 83 ? 4.019 11.198 -22.712 1.00 88.69 83 VAL A C 1
ATOM 700 O O . VAL A 1 83 ? 3.063 10.606 -23.213 1.00 88.69 83 VAL A O 1
ATOM 703 N N . HIS A 1 84 ? 4.328 11.068 -21.422 1.00 85.75 84 HIS A N 1
ATOM 704 C CA . HIS A 1 84 ? 3.501 10.310 -20.486 1.00 85.75 84 HIS A CA 1
ATOM 705 C C . HIS A 1 84 ? 2.306 11.141 -20.013 1.00 85.75 84 HIS A C 1
ATOM 707 O O . HIS A 1 84 ? 2.461 12.104 -19.263 1.00 85.75 84 HIS A O 1
ATOM 713 N N . LEU A 1 85 ? 1.104 10.739 -20.426 1.00 87.50 85 LEU A N 1
ATOM 714 C CA . LEU A 1 85 ? -0.155 11.265 -19.908 1.00 87.50 85 LEU A CA 1
ATOM 715 C C . LEU A 1 85 ? -0.715 10.265 -18.897 1.00 87.50 85 LEU A C 1
ATOM 717 O O . LEU A 1 85 ? -0.962 9.112 -19.243 1.00 87.50 85 LEU A O 1
ATOM 721 N N . ASP A 1 86 ? -0.906 10.701 -17.655 1.00 84.88 86 ASP A N 1
ATOM 722 C CA . ASP A 1 86 ? -1.534 9.890 -16.613 1.00 84.88 86 ASP A CA 1
ATOM 723 C C . ASP A 1 86 ? -2.735 10.630 -16.026 1.00 84.88 86 ASP A C 1
ATOM 725 O O . ASP A 1 86 ? -2.669 11.819 -15.696 1.00 84.88 86 ASP A O 1
ATOM 729 N N . GLU A 1 87 ? -3.847 9.915 -15.883 1.00 80.62 87 GLU A N 1
ATOM 730 C CA . GLU A 1 87 ? -5.025 10.435 -15.205 1.00 80.62 87 GLU A CA 1
ATOM 731 C C . GLU A 1 87 ? -4.918 10.164 -13.713 1.00 80.62 87 GLU A C 1
ATOM 733 O O . GLU A 1 87 ? -5.093 9.042 -13.220 1.00 80.62 87 GLU A O 1
ATOM 738 N N . LYS A 1 88 ? -4.700 11.234 -12.955 1.00 79.75 88 LYS A N 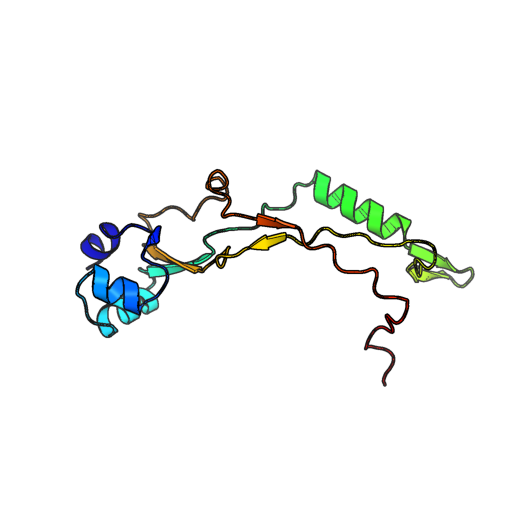1
ATOM 739 C CA . LYS A 1 88 ? -4.676 11.139 -11.505 1.00 79.75 88 LYS A CA 1
ATOM 740 C C . LYS A 1 88 ? -6.055 11.422 -10.923 1.00 79.75 88 LYS A C 1
ATOM 742 O O . LYS A 1 88 ? -6.545 12.548 -10.908 1.00 79.75 88 LYS A O 1
ATOM 747 N N . TRP A 1 89 ? -6.661 10.384 -10.357 1.00 77.56 89 TRP A N 1
ATOM 748 C CA . TRP A 1 89 ? -7.900 10.506 -9.593 1.00 77.56 89 TRP A CA 1
ATOM 749 C C . TRP A 1 89 ? -7.632 11.104 -8.212 1.00 77.56 89 TRP A C 1
ATOM 751 O O . TRP A 1 89 ? -6.905 10.516 -7.403 1.00 77.56 89 TRP A O 1
ATOM 761 N N . LEU A 1 90 ? -8.268 12.236 -7.905 1.00 71.56 90 LEU A N 1
ATOM 762 C CA . LEU A 1 90 ? -8.335 12.751 -6.541 1.00 71.56 90 LEU A CA 1
ATOM 763 C C . LEU A 1 90 ? -9.620 12.264 -5.873 1.00 71.56 90 LEU A C 1
ATOM 765 O O . LEU A 1 90 ? -10.711 12.308 -6.445 1.00 71.56 90 LEU A O 1
ATOM 769 N N . TYR A 1 91 ? -9.479 11.793 -4.637 1.00 72.88 91 TYR A N 1
ATOM 770 C CA . TYR A 1 91 ? -10.599 11.351 -3.819 1.00 72.88 91 TYR A CA 1
ATOM 771 C C . TYR A 1 91 ? -10.902 12.407 -2.759 1.00 72.88 91 TYR A C 1
ATOM 773 O O . TYR A 1 91 ? -10.007 12.806 -2.014 1.00 72.88 91 TYR A O 1
ATOM 781 N N . MET A 1 92 ? -12.172 12.801 -2.629 1.00 76.75 92 MET A N 1
ATOM 782 C CA . MET A 1 92 ? -12.609 13.715 -1.560 1.00 76.75 92 MET A CA 1
ATOM 783 C C . MET A 1 92 ? -12.414 13.109 -0.162 1.00 76.75 92 MET A C 1
ATOM 785 O O . MET A 1 92 ? -12.175 13.812 0.818 1.00 76.75 92 MET A O 1
ATOM 789 N N . LYS A 1 93 ? -12.510 11.780 -0.055 1.00 74.25 93 LYS A N 1
ATOM 790 C CA . LYS A 1 93 ? -12.268 11.030 1.182 1.00 74.25 93 LYS A CA 1
ATOM 791 C C . LYS A 1 93 ? -10.949 10.272 1.073 1.00 74.25 93 LYS A C 1
ATOM 793 O O . LYS A 1 93 ? -10.631 9.716 0.028 1.00 74.25 93 LYS A O 1
ATOM 798 N N . LYS A 1 94 ? -10.205 10.180 2.180 1.00 70.75 94 LYS A N 1
ATOM 799 C CA . LYS A 1 94 ? -8.967 9.384 2.245 1.00 70.75 94 LYS A CA 1
ATOM 800 C C . LYS A 1 94 ? -9.270 7.902 1.985 1.00 70.75 94 LYS A C 1
ATOM 802 O O . LYS A 1 94 ? -9.902 7.251 2.819 1.00 70.75 94 LYS A O 1
ATOM 807 N N . VAL A 1 95 ? -8.796 7.385 0.854 1.00 71.50 95 VAL A N 1
ATOM 808 C CA . VAL A 1 95 ? -8.883 5.968 0.461 1.00 71.50 95 VAL A CA 1
ATOM 809 C C . VAL A 1 95 ? -7.679 5.200 1.013 1.00 71.50 95 VAL A C 1
ATOM 811 O O . VAL A 1 95 ? -6.596 5.760 1.149 1.00 71.50 95 VAL A O 1
ATOM 814 N N . GLY A 1 96 ? -7.853 3.914 1.334 1.00 69.69 96 GLY A N 1
ATOM 815 C CA . GLY A 1 96 ? -6.734 3.044 1.725 1.00 69.69 96 GLY A CA 1
ATOM 816 C C . GLY A 1 96 ? -6.228 3.263 3.152 1.00 69.69 96 GLY A C 1
ATOM 817 O O . GLY A 1 96 ? -5.046 3.091 3.425 1.00 69.69 96 GLY A O 1
ATOM 818 N N . LYS A 1 97 ? -7.110 3.643 4.081 1.00 77.50 97 LYS A N 1
ATOM 819 C CA . LYS A 1 97 ? -6.743 3.767 5.496 1.00 77.50 97 LYS A CA 1
ATOM 820 C C . LYS A 1 97 ? -6.375 2.416 6.104 1.00 77.50 97 LYS A C 1
ATOM 822 O O . LYS A 1 97 ? -6.847 1.366 5.667 1.00 77.50 97 LYS A O 1
ATOM 827 N N . HIS A 1 98 ? -5.575 2.472 7.160 1.00 84.12 98 HIS A N 1
ATOM 828 C CA . HIS A 1 98 ? -5.367 1.323 8.022 1.00 84.12 98 HIS A CA 1
ATOM 829 C C . HIS A 1 98 ? -6.554 1.125 8.968 1.00 84.12 98 HIS A C 1
ATOM 831 O O . HIS A 1 98 ? -7.177 2.093 9.404 1.00 84.12 98 HIS A O 1
ATOM 837 N N . VAL A 1 99 ? -6.829 -0.130 9.298 1.00 88.44 99 VAL A N 1
ATOM 838 C CA . VAL A 1 99 ? -7.854 -0.557 10.250 1.00 88.44 99 VAL A CA 1
ATOM 839 C C . VAL A 1 99 ? -7.293 -1.560 11.237 1.00 88.44 99 VAL A C 1
ATOM 841 O O . VAL A 1 99 ? -6.383 -2.323 10.910 1.00 88.44 99 VAL A O 1
ATOM 844 N N . TYR A 1 100 ? -7.864 -1.564 12.436 1.00 89.69 100 TYR A N 1
ATOM 845 C CA . TYR A 1 100 ? -7.610 -2.580 13.444 1.00 89.69 100 TYR A CA 1
ATOM 846 C C . TYR A 1 100 ? -8.474 -3.822 13.192 1.00 89.69 100 TYR A C 1
ATOM 848 O O . TYR A 1 100 ? -9.696 -3.732 13.063 1.00 89.69 100 TYR A O 1
ATOM 856 N N . ILE A 1 101 ? -7.820 -4.977 13.139 1.00 89.25 101 ILE A N 1
ATOM 857 C CA . ILE A 1 101 ? -8.383 -6.281 12.777 1.00 89.25 101 ILE A CA 1
ATOM 858 C C . ILE A 1 101 ? -8.075 -7.259 13.901 1.00 89.25 101 ILE A C 1
ATOM 860 O O . ILE A 1 101 ? -6.933 -7.305 14.371 1.00 89.25 101 ILE A O 1
ATOM 864 N N . LEU A 1 102 ? -9.076 -8.025 14.331 1.00 89.50 102 LEU A N 1
ATOM 865 C CA . LEU A 1 102 ? -8.870 -9.085 15.311 1.00 89.50 102 LEU A CA 1
ATOM 866 C C . LEU A 1 102 ? -8.301 -10.327 14.632 1.00 89.50 102 LEU A C 1
ATOM 868 O O . LEU A 1 102 ? -8.896 -10.876 13.701 1.00 89.50 102 LEU A O 1
ATOM 872 N N . THR A 1 103 ? -7.162 -10.785 15.136 1.00 82.12 103 THR A N 1
ATOM 873 C CA . THR A 1 103 ? -6.495 -11.995 14.657 1.00 82.12 103 THR A CA 1
ATOM 874 C C . THR A 1 103 ? -7.397 -13.213 14.899 1.00 82.12 103 THR A C 1
ATOM 876 O O . THR A 1 103 ? -7.825 -13.453 16.026 1.00 82.12 103 THR A O 1
ATOM 879 N N . GLY A 1 104 ? -7.716 -13.963 13.837 1.00 74.81 104 GLY A N 1
ATOM 880 C CA . GLY A 1 104 ? -8.491 -15.211 13.900 1.00 74.81 104 GLY A CA 1
ATOM 881 C C . GLY A 1 104 ? -10.013 -15.083 13.764 1.00 74.81 104 GLY A C 1
ATOM 882 O O . GLY A 1 104 ? -10.689 -16.106 13.773 1.00 74.81 104 GLY A O 1
ATOM 883 N N . LYS A 1 105 ? -10.570 -13.868 13.635 1.00 74.44 105 LYS A N 1
ATOM 884 C CA . LYS A 1 105 ? -12.022 -13.683 13.444 1.00 74.44 105 LYS A CA 1
ATOM 885 C C . LYS A 1 105 ? -12.383 -12.826 12.238 1.00 74.44 105 LYS A C 1
ATOM 887 O O . LYS A 1 105 ? -13.330 -13.142 11.532 1.00 74.44 105 LYS A O 1
ATOM 892 N N . ASP A 1 106 ? -11.653 -11.735 12.037 1.00 72.50 106 ASP A N 1
ATOM 893 C CA . ASP A 1 106 ? -11.831 -10.890 10.866 1.00 72.50 106 ASP A CA 1
ATOM 894 C C . ASP A 1 106 ? -10.829 -11.337 9.792 1.00 72.50 106 ASP A C 1
ATOM 896 O O . ASP A 1 106 ? -9.612 -11.318 10.020 1.00 72.50 106 ASP A O 1
ATOM 900 N N . ASP A 1 107 ? -11.328 -11.716 8.617 1.00 61.88 107 ASP A N 1
ATOM 901 C CA . ASP A 1 107 ? -10.472 -11.968 7.462 1.00 61.88 107 ASP A CA 1
ATOM 902 C C . ASP A 1 107 ? -9.710 -10.693 7.063 1.00 61.88 107 ASP A C 1
ATOM 904 O O . ASP A 1 107 ? -10.112 -9.562 7.365 1.00 61.88 107 ASP A O 1
ATOM 908 N N . VAL A 1 108 ? -8.567 -10.863 6.384 1.00 59.12 108 VAL A N 1
ATOM 909 C CA . VAL A 1 108 ? -7.845 -9.739 5.760 1.00 59.12 108 VAL A CA 1
ATOM 910 C C . VAL A 1 108 ? -8.864 -8.932 4.945 1.00 59.12 108 VAL A C 1
ATOM 912 O O . VAL A 1 108 ? -9.655 -9.561 4.241 1.00 59.12 108 VAL A O 1
ATOM 915 N N . PRO A 1 109 ? -8.878 -7.582 4.998 1.00 58.12 109 PRO A N 1
ATOM 916 C CA . PRO A 1 109 ? -9.815 -6.788 4.220 1.00 58.12 109 PRO A CA 1
ATOM 917 C C . PRO A 1 109 ? -9.584 -7.134 2.757 1.00 58.12 109 PRO A C 1
ATOM 919 O O . PRO A 1 109 ? -8.561 -6.774 2.168 1.00 58.12 109 PRO A O 1
ATOM 922 N N . ASN A 1 110 ? -10.482 -7.950 2.214 1.00 51.34 110 ASN A N 1
ATOM 923 C CA . ASN A 1 110 ? -10.245 -8.545 0.922 1.00 51.34 110 ASN A CA 1
ATOM 924 C C . ASN A 1 110 ? -10.398 -7.439 -0.118 1.00 51.34 110 ASN A C 1
ATOM 926 O O . ASN A 1 110 ? -11.276 -6.575 -0.017 1.00 51.34 110 ASN A O 1
ATOM 930 N N . CYS A 1 111 ? -9.545 -7.466 -1.137 1.00 47.56 111 CYS A N 1
ATOM 931 C CA . CYS A 1 111 ? -9.542 -6.457 -2.191 1.00 47.56 111 CYS A CA 1
ATOM 932 C C . CYS A 1 111 ? -10.870 -6.420 -2.988 1.00 47.56 111 CYS A C 1
ATOM 934 O O . CYS A 1 111 ? -11.051 -5.536 -3.811 1.00 47.56 111 CYS A O 1
ATOM 936 N N . ALA A 1 112 ? -11.803 -7.346 -2.727 1.00 40.97 112 ALA A N 1
ATOM 937 C CA . ALA A 1 112 ? -13.134 -7.451 -3.326 1.00 40.97 112 ALA A CA 1
ATOM 938 C C . ALA A 1 112 ? -14.153 -6.390 -2.853 1.00 40.97 112 ALA A C 1
ATOM 940 O O . ALA A 1 112 ? -15.191 -6.225 -3.484 1.00 40.97 112 ALA A O 1
ATOM 941 N N . MET A 1 113 ? -13.865 -5.601 -1.810 1.00 39.56 113 MET A N 1
ATOM 942 C CA . MET A 1 113 ? -14.704 -4.459 -1.383 1.00 39.56 113 MET A CA 1
ATOM 943 C C . MET A 1 113 ? -14.585 -3.231 -2.324 1.00 39.56 113 MET A C 1
ATOM 945 O O . MET A 1 113 ? -14.649 -2.083 -1.884 1.00 39.56 113 MET A O 1
ATOM 949 N N . LEU A 1 114 ? -14.372 -3.450 -3.626 1.00 41.66 114 LEU A N 1
ATOM 950 C CA . LEU A 1 114 ? -14.217 -2.403 -4.646 1.00 41.66 114 LEU A CA 1
ATOM 951 C C . LEU A 1 114 ? -15.554 -1.851 -5.173 1.00 41.66 114 LEU A C 1
ATOM 953 O O . LEU A 1 114 ? -15.536 -0.954 -6.004 1.00 41.66 114 LEU A O 1
ATOM 957 N N . ALA A 1 115 ? -16.706 -2.322 -4.687 1.00 42.59 115 ALA A N 1
ATOM 958 C CA . ALA A 1 115 ? -18.009 -1.845 -5.166 1.00 42.59 115 ALA A CA 1
ATOM 959 C C . ALA A 1 115 ? -18.362 -0.412 -4.711 1.00 42.59 115 ALA A C 1
ATOM 961 O O . ALA A 1 115 ? -19.148 0.262 -5.367 1.00 42.59 115 ALA A O 1
ATOM 962 N N . ASN A 1 116 ? -17.751 0.096 -3.635 1.00 48.75 116 ASN A N 1
ATOM 963 C CA . ASN A 1 116 ? -18.034 1.435 -3.111 1.00 48.75 116 ASN A CA 1
ATOM 964 C C . ASN A 1 116 ? -16.885 2.397 -3.423 1.00 48.75 116 ASN A C 1
ATOM 966 O O . ASN A 1 116 ? -16.080 2.736 -2.551 1.00 48.75 116 ASN A O 1
ATOM 970 N N . TYR A 1 117 ? -16.794 2.838 -4.679 1.00 52.72 117 TYR A N 1
ATOM 971 C CA . TYR A 1 117 ? -15.910 3.943 -5.042 1.00 52.72 117 TYR A CA 1
ATOM 972 C C . TYR A 1 117 ? -16.450 5.242 -4.419 1.00 52.72 117 TYR A C 1
ATOM 974 O O . TYR A 1 117 ? -17.554 5.660 -4.769 1.00 52.72 117 TYR A O 1
ATOM 982 N N . PRO A 1 118 ? -15.711 5.914 -3.513 1.00 56.72 118 PRO A N 1
ATOM 983 C CA . PRO A 1 118 ? -16.067 7.273 -3.128 1.00 56.72 118 PRO A CA 1
ATOM 984 C C . PRO A 1 118 ? -16.017 8.173 -4.368 1.00 56.72 118 PRO A C 1
ATOM 986 O O . PRO A 1 118 ? -15.266 7.887 -5.304 1.00 56.72 118 PRO A O 1
ATOM 989 N N . SER A 1 119 ? -16.804 9.251 -4.363 1.00 57.34 119 SER A N 1
ATOM 990 C CA . SER A 1 119 ? -16.840 10.236 -5.446 1.00 57.34 119 SER A CA 1
ATOM 991 C C . SER A 1 119 ? -15.423 10.608 -5.900 1.00 57.34 119 SER A C 1
ATOM 993 O O . SER A 1 119 ? -14.559 10.975 -5.094 1.00 57.34 119 SER A O 1
ATOM 995 N N . ARG A 1 120 ? -15.181 10.422 -7.201 1.00 62.50 120 ARG A N 1
ATOM 996 C CA . ARG A 1 120 ? -13.905 10.660 -7.875 1.00 62.50 120 ARG A CA 1
ATOM 997 C C . ARG A 1 120 ? -14.017 11.935 -8.693 1.00 62.50 120 ARG A C 1
ATOM 999 O O . ARG A 1 120 ? -14.985 12.094 -9.429 1.00 62.50 120 ARG A O 1
ATOM 1006 N N . CYS A 1 121 ? -13.009 12.790 -8.597 1.00 56.56 121 CYS A N 1
ATOM 1007 C CA . CYS A 1 121 ? -12.867 13.952 -9.464 1.00 56.56 121 CYS A CA 1
ATOM 1008 C C . CYS A 1 121 ? -11.639 13.713 -10.354 1.00 56.56 121 CYS A C 1
ATOM 1010 O O . CYS A 1 121 ? -10.549 13.512 -9.799 1.00 56.56 121 CYS A O 1
ATOM 1012 N N . PRO A 1 122 ? -11.775 13.686 -11.692 1.00 55.06 122 PRO A N 1
ATOM 1013 C CA . PRO A 1 122 ? -10.613 13.645 -12.564 1.00 55.06 122 PRO A CA 1
ATOM 1014 C C . PRO A 1 122 ? -9.889 14.988 -12.469 1.00 55.06 122 PRO A C 1
ATOM 1016 O O . PRO A 1 122 ? -10.511 16.047 -12.564 1.00 55.06 122 PRO A O 1
ATOM 1019 N N . VAL A 1 123 ? -8.577 14.953 -12.259 1.00 57.25 123 VAL A N 1
ATOM 1020 C CA . VAL A 1 123 ? -7.727 16.133 -12.410 1.00 57.25 123 VAL A CA 1
ATOM 1021 C C . VAL A 1 123 ? -6.672 15.792 -13.441 1.00 57.25 123 VAL A C 1
ATOM 1023 O O . VAL A 1 123 ? -5.814 14.945 -13.202 1.00 57.25 123 VAL A O 1
ATOM 1026 N N . MET A 1 124 ? -6.729 16.463 -14.589 1.00 47.50 124 MET A N 1
ATOM 1027 C CA . MET A 1 124 ? -5.606 16.470 -15.516 1.00 47.50 124 MET A CA 1
ATOM 1028 C C . MET A 1 124 ? -4.482 17.280 -14.874 1.00 47.50 124 MET A C 1
ATOM 1030 O O . MET A 1 124 ? -4.618 18.487 -14.653 1.00 47.50 124 MET A O 1
ATOM 1034 N N . SER A 1 125 ? -3.364 16.627 -14.562 1.00 52.16 125 SER A N 1
ATOM 1035 C CA . SER A 1 125 ? -2.119 17.364 -14.374 1.00 52.16 125 SER A CA 1
ATOM 1036 C C . SER A 1 125 ? -1.781 18.014 -15.710 1.00 52.16 125 SER A C 1
ATOM 1038 O O . SER A 1 125 ? -1.675 17.318 -16.719 1.00 52.16 125 SER A O 1
ATOM 1040 N N . LYS A 1 126 ? -1.641 19.345 -15.733 1.00 43.53 126 LYS A N 1
ATOM 1041 C CA . LYS A 1 126 ? -1.126 20.048 -16.914 1.00 43.53 126 LYS A CA 1
ATOM 1042 C C . LYS A 1 126 ? 0.186 19.379 -17.351 1.00 43.53 126 LYS A C 1
ATOM 1044 O O . LYS A 1 126 ? 0.956 18.990 -16.465 1.00 43.53 126 LYS A O 1
ATOM 1049 N N . PRO A 1 127 ? 0.460 19.259 -18.662 1.00 43.66 127 PRO A N 1
ATOM 1050 C CA . PRO A 1 127 ? 1.757 18.791 -19.125 1.00 43.66 127 PRO A CA 1
ATOM 1051 C C . PRO A 1 127 ? 2.808 19.717 -18.517 1.00 43.66 127 PRO A C 1
ATOM 1053 O O . PRO A 1 127 ? 2.841 20.915 -18.797 1.00 43.66 127 PRO A O 1
ATOM 1056 N N . THR A 1 128 ? 3.591 19.187 -17.581 1.00 40.59 128 THR A N 1
ATOM 1057 C CA . THR A 1 128 ? 4.714 19.931 -17.022 1.00 40.59 128 THR A CA 1
ATOM 1058 C C . THR A 1 128 ? 5.744 19.968 -18.135 1.00 40.59 128 THR A C 1
ATOM 1060 O O . THR A 1 128 ? 6.307 18.934 -18.487 1.00 40.59 128 THR A O 1
ATOM 1063 N N . GLY A 1 129 ? 5.880 21.134 -18.769 1.00 42.47 129 GLY A N 1
ATOM 1064 C CA . GLY A 1 129 ? 6.904 21.379 -19.775 1.00 42.47 129 GLY A CA 1
ATOM 1065 C C . GLY A 1 129 ? 8.266 20.944 -19.242 1.00 42.47 129 GLY A C 1
ATOM 1066 O O . GLY A 1 129 ? 8.559 21.132 -18.062 1.00 42.47 129 GLY A O 1
ATOM 1067 N N . ALA A 1 130 ? 9.029 20.304 -20.125 1.00 46.03 130 ALA A N 1
ATOM 1068 C CA . ALA A 1 130 ? 10.363 19.761 -19.929 1.00 46.03 130 ALA A CA 1
ATOM 1069 C C . ALA A 1 130 ? 11.180 20.499 -18.859 1.00 46.03 130 ALA A C 1
ATOM 1071 O O . ALA A 1 130 ? 11.550 21.643 -19.072 1.00 46.03 130 ALA A O 1
ATOM 1072 N N . LEU A 1 131 ? 11.442 19.826 -17.736 1.00 46.03 131 LEU A N 1
ATOM 1073 C CA . LEU A 1 131 ? 12.620 19.954 -16.868 1.00 46.03 131 LEU A CA 1
ATOM 1074 C C . LEU A 1 131 ? 12.511 18.845 -15.805 1.00 46.03 131 LEU A C 1
ATOM 1076 O O . LEU A 1 131 ? 12.250 19.080 -14.629 1.00 46.03 131 LEU A O 1
ATOM 1080 N N . ALA A 1 132 ? 12.653 17.597 -16.248 1.00 40.59 132 ALA A N 1
ATOM 1081 C CA . ALA A 1 132 ? 12.943 16.472 -15.369 1.00 40.59 132 ALA A CA 1
ATOM 1082 C C . ALA A 1 132 ? 14.442 16.182 -15.488 1.00 40.59 132 ALA A C 1
ATOM 1084 O O . ALA A 1 132 ? 14.845 15.274 -16.205 1.00 40.59 132 ALA A O 1
ATOM 1085 N N . LEU A 1 133 ? 15.270 16.998 -14.829 1.00 40.34 133 LEU A N 1
ATOM 1086 C CA . LEU A 1 133 ? 16.616 16.555 -14.477 1.00 40.34 133 LEU A CA 1
ATOM 1087 C C . LEU A 1 133 ? 16.461 15.552 -13.325 1.00 40.34 133 LEU A C 1
ATOM 1089 O O . LEU A 1 133 ? 15.872 15.904 -12.296 1.00 40.34 133 LEU A O 1
ATOM 1093 N N . PRO A 1 134 ? 16.912 14.299 -13.474 1.00 38.56 134 PRO A N 1
ATOM 1094 C CA . PRO A 1 134 ? 16.947 13.359 -12.369 1.00 38.56 134 PRO A CA 1
ATOM 1095 C C . PRO A 1 134 ? 17.896 13.871 -11.277 1.00 38.56 134 PRO A C 1
ATOM 1097 O O . PRO A 1 134 ? 19.008 14.306 -11.555 1.00 38.56 134 PRO A O 1
ATOM 1100 N N . SER A 1 135 ? 17.482 13.805 -10.012 1.00 44.09 135 SER A N 1
ATOM 1101 C CA . SER A 1 135 ? 18.233 14.347 -8.868 1.00 44.09 135 SER A CA 1
ATOM 1102 C C . SER A 1 135 ? 19.510 13.569 -8.495 1.00 44.09 135 SER A C 1
ATOM 1104 O O . SER A 1 135 ? 19.957 13.672 -7.355 1.00 44.09 135 SER A O 1
ATOM 1106 N N . TRP A 1 136 ? 20.053 12.739 -9.387 1.00 44.03 136 TRP A N 1
ATOM 1107 C CA . TRP A 1 136 ? 21.275 11.959 -9.156 1.00 44.03 136 TRP A CA 1
ATOM 1108 C C . TRP A 1 136 ? 22.510 12.516 -9.882 1.00 44.03 136 TRP A C 1
ATOM 1110 O O . TRP A 1 136 ? 23.601 12.015 -9.648 1.00 44.03 136 TRP A O 1
ATOM 1120 N N . ASP A 1 137 ? 22.366 13.598 -10.655 1.00 35.72 137 ASP A N 1
ATOM 1121 C CA . ASP A 1 137 ? 23.475 14.305 -11.326 1.00 35.72 137 ASP A CA 1
ATOM 1122 C C . ASP A 1 137 ? 24.080 15.461 -10.495 1.00 35.72 137 ASP A C 1
ATOM 1124 O O . ASP A 1 137 ? 24.697 16.381 -11.027 1.00 35.72 137 ASP A O 1
ATOM 1128 N N . LEU A 1 138 ? 23.915 15.442 -9.169 1.00 40.00 138 LEU A N 1
ATOM 1129 C CA . LEU A 1 138 ? 24.585 16.370 -8.249 1.00 40.00 138 LEU A CA 1
ATOM 1130 C C . LEU A 1 138 ? 25.460 15.586 -7.267 1.00 40.00 138 LEU A C 1
ATOM 1132 O O . LEU A 1 138 ? 25.100 15.406 -6.102 1.00 40.00 138 LEU A O 1
ATOM 1136 N N . SER A 1 139 ? 26.599 15.091 -7.748 1.00 37.66 139 SER A N 1
ATOM 1137 C CA . SER A 1 139 ? 27.776 14.710 -6.951 1.00 37.66 139 SER A CA 1
ATOM 1138 C C . SER A 1 139 ? 29.016 14.715 -7.831 1.00 37.66 139 SER A C 1
ATOM 1140 O O . SER A 1 139 ? 28.925 14.180 -8.956 1.00 37.66 139 SER A O 1
#

Secondary structure (DSSP, 8-state):
-HHHHHHS-TTTTTSHHHHHHHHT--HHHHHHHHHTTSEEEEES-PPPPPPHHHHHHHHHHHHHTEEE-TTS-EEE---TT-----EEEEESS--S-EEEEETTTSPP--TT-TT----EEEEE-----S----TTS--

InterPro domains:
  IPR036397 Ribonuclease H superfamily [G3DSA:3.30.420.10] (40-124)

Sequence (139 aa):
LCKRVAQVPVADRENQRRLQYATNTSAYLINRLYKEGYLRRALRRTRPLLSPKHMSDRLKYCVDRVQRTMDGRHFFDPMYDVVHLDEKWLYMKKVGKHVYILTGKDDVPNCAMLANYPSRCPVMSKPTGALALPSWDLS

Organism: NCBI:txid129364

Foldseek 3Di:
DVVLLVVDDQVQQQDLVSSCVSSVHDSVVVVVCPVVVQKDKDWLADDDDQDPVNVVVVVVVQVVQWDADPVRDIDGNPCPVDQDWDWDKDAPDDHTGIGIDGPPPDDHNDNVVPPDDHDIDTDGDDRPPDDPDDPPPPD